Protein AF-A0A1V6IKA5-F1 (afdb_monomer)

Sequence (81 aa):
MEISWEEKDMLKKIVENQYTGGAYRRATWIEKVCRSKRDKDVLDVLCQKGLAEIGLGGTVAGDTYRACWLTEKGKYLIGAE

Secondary structure (DSSP, 8-state):
----HHHHHHHHHHHHTEEEETTEEEEEEHHHH--SHHHHHHHHHHHHTTSEEEEEEE-TTS-EEEEEEE-HHHHHHHT--

Foldseek 3Di:
DDDDPLLLVLLVQQVVQFDDAPPDTWFHALVSSDVDPVSVVSVVVCVVVQQKDWDWIAHPVGDIGIGMDGDPNNCVVNVHD

Mean predicted aligned error: 3.58 Å

Structure (mmCIF, N/CA/C/O backbone):
data_AF-A0A1V6IKA5-F1
#
_entry.id   AF-A0A1V6IKA5-F1
#
loop_
_atom_site.group_PDB
_atom_site.id
_atom_site.type_symbol
_atom_site.label_atom_id
_atom_site.label_alt_id
_atom_site.label_comp_id
_atom_site.label_asym_id
_atom_site.label_entity_id
_atom_site.label_seq_id
_atom_site.pdbx_PDB_ins_code
_atom_site.Cartn_x
_atom_site.Cartn_y
_atom_site.Cartn_z
_atom_site.occupancy
_atom_site.B_iso_or_equiv
_atom_site.auth_seq_id
_atom_site.auth_comp_id
_atom_site.auth_asym_id
_atom_site.auth_atom_id
_atom_site.pdbx_PDB_model_num
ATOM 1 N N . MET A 1 1 ? -17.871 7.406 5.986 1.00 66.31 1 MET A N 1
ATOM 2 C CA . MET A 1 1 ? -17.085 6.161 6.116 1.00 66.31 1 MET A CA 1
ATOM 3 C C . MET A 1 1 ? -16.036 6.413 7.171 1.00 66.31 1 MET A C 1
ATOM 5 O O . MET A 1 1 ? -15.259 7.343 7.005 1.00 66.31 1 MET A O 1
ATOM 9 N N . GLU A 1 2 ? -16.070 5.654 8.257 1.00 82.19 2 GLU A N 1
ATOM 10 C CA . GLU A 1 2 ? -15.080 5.765 9.326 1.00 82.19 2 GLU A CA 1
ATOM 11 C C . GLU A 1 2 ? -13.869 4.891 8.976 1.00 82.19 2 GLU A C 1
ATOM 13 O O . GLU A 1 2 ? -14.033 3.753 8.522 1.00 82.19 2 GLU A O 1
ATOM 18 N N . ILE A 1 3 ? -12.666 5.451 9.108 1.00 89.81 3 ILE A N 1
ATOM 19 C CA . ILE A 1 3 ? -11.405 4.721 8.945 1.00 89.81 3 ILE A CA 1
ATOM 20 C C . ILE A 1 3 ? -10.623 4.797 10.248 1.00 89.81 3 ILE A C 1
ATOM 22 O O . ILE A 1 3 ? -10.604 5.843 10.902 1.00 89.81 3 ILE A O 1
ATOM 26 N N . SER A 1 4 ? -9.982 3.697 10.625 1.00 94.56 4 SER A N 1
ATOM 27 C CA . SER A 1 4 ? -9.153 3.665 11.826 1.00 94.56 4 SER A CA 1
ATOM 28 C C . SER A 1 4 ? -7.846 4.435 11.614 1.00 94.56 4 SER A C 1
ATOM 30 O O . SER A 1 4 ? -7.445 4.751 10.488 1.00 94.56 4 SER A O 1
ATOM 32 N N . TRP A 1 5 ? -7.145 4.732 12.710 1.00 94.00 5 TRP A N 1
ATOM 33 C CA . TRP A 1 5 ? -5.814 5.332 12.624 1.00 94.00 5 TRP A CA 1
ATOM 34 C C . TRP A 1 5 ? -4.826 4.419 11.884 1.00 94.00 5 TRP A C 1
ATOM 36 O O . TRP A 1 5 ? -4.067 4.905 11.052 1.00 94.00 5 TRP A O 1
ATOM 46 N N . GLU A 1 6 ? -4.891 3.105 12.117 1.00 94.81 6 GLU A N 1
ATOM 47 C CA . GLU A 1 6 ? -4.040 2.113 11.442 1.00 94.81 6 GLU A CA 1
ATOM 48 C C . GLU A 1 6 ? -4.315 2.050 9.935 1.00 94.81 6 GLU A C 1
ATOM 50 O O . GLU A 1 6 ? -3.390 1.999 9.129 1.00 94.81 6 GLU A O 1
ATOM 55 N N . GLU A 1 7 ? -5.586 2.114 9.536 1.00 96.25 7 GLU A N 1
ATOM 56 C CA . GLU A 1 7 ? -5.980 2.171 8.127 1.00 96.25 7 GLU A CA 1
ATOM 57 C C . GLU A 1 7 ? -5.460 3.444 7.460 1.00 96.25 7 GLU A C 1
ATOM 59 O O . GLU A 1 7 ? -4.883 3.392 6.375 1.00 96.25 7 GLU A O 1
ATOM 64 N N . LYS A 1 8 ? -5.614 4.595 8.125 1.00 95.50 8 LYS A N 1
ATOM 65 C CA . LYS A 1 8 ? -5.117 5.878 7.618 1.00 95.50 8 LYS A CA 1
ATOM 66 C C . LYS A 1 8 ? -3.591 5.902 7.509 1.00 95.50 8 LYS A C 1
ATOM 68 O O . LYS A 1 8 ? -3.063 6.456 6.547 1.00 95.50 8 LYS A O 1
ATOM 73 N N . ASP A 1 9 ? -2.895 5.313 8.476 1.00 95.94 9 ASP A N 1
ATOM 74 C CA . ASP A 1 9 ? -1.441 5.154 8.460 1.00 95.94 9 ASP A CA 1
ATOM 75 C C . ASP A 1 9 ? -0.989 4.270 7.289 1.00 95.94 9 ASP A C 1
ATOM 77 O O . ASP A 1 9 ? -0.102 4.655 6.526 1.00 95.94 9 ASP A O 1
ATOM 81 N N . MET A 1 10 ? -1.666 3.142 7.059 1.00 97.38 10 MET A N 1
ATOM 82 C CA . MET A 1 10 ? -1.390 2.273 5.915 1.00 97.38 10 MET A CA 1
ATOM 83 C C . MET A 1 10 ? -1.617 2.988 4.573 1.00 97.38 10 MET A C 1
ATOM 85 O O . MET A 1 10 ? -0.774 2.886 3.682 1.00 97.38 10 MET A O 1
ATOM 89 N N . LEU A 1 11 ? -2.694 3.774 4.426 1.00 96.50 11 LEU A N 1
ATOM 90 C CA . LEU A 1 11 ? -2.934 4.573 3.213 1.00 96.50 11 LEU A CA 1
ATOM 91 C C . LEU A 1 11 ? -1.761 5.521 2.910 1.00 96.50 11 LEU A C 1
ATOM 93 O O . LEU A 1 11 ? -1.302 5.593 1.770 1.00 96.50 11 LEU A O 1
ATOM 97 N N . LYS A 1 12 ? -1.239 6.211 3.932 1.00 95.88 12 LYS A N 1
ATOM 98 C CA . LYS A 1 12 ? -0.070 7.093 3.786 1.00 95.88 12 LYS A CA 1
ATOM 99 C C . LYS A 1 12 ? 1.188 6.318 3.416 1.00 95.88 12 LYS A C 1
ATOM 101 O O . LYS A 1 12 ? 1.857 6.678 2.449 1.00 95.88 12 LYS A O 1
ATOM 106 N N . LYS A 1 13 ? 1.464 5.214 4.119 1.00 96.00 13 LYS A N 1
ATOM 107 C CA . LYS A 1 13 ? 2.609 4.337 3.835 1.00 96.00 13 LYS A CA 1
ATOM 108 C C . LYS A 1 13 ? 2.621 3.875 2.384 1.00 96.00 13 LYS A C 1
ATOM 110 O O . LYS A 1 13 ? 3.689 3.872 1.776 1.00 96.00 13 LYS A O 1
ATOM 115 N N . ILE A 1 14 ? 1.464 3.517 1.818 1.00 96.06 14 ILE A N 1
ATOM 116 C CA . ILE A 1 14 ? 1.363 3.109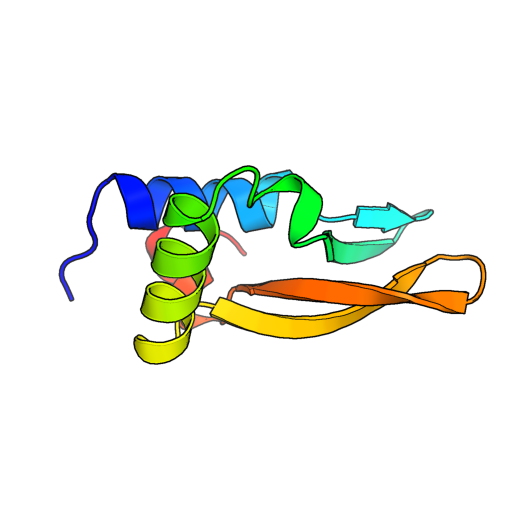 0.412 1.00 96.06 14 ILE A CA 1
ATOM 117 C C . ILE A 1 14 ? 1.865 4.227 -0.507 1.00 96.06 14 ILE A C 1
ATOM 119 O O . ILE A 1 14 ? 2.690 3.952 -1.369 1.00 96.06 14 ILE A O 1
ATOM 123 N N . VAL A 1 15 ? 1.443 5.479 -0.324 1.00 93.81 15 VAL A N 1
ATOM 124 C CA . VAL A 1 15 ? 1.877 6.594 -1.189 1.00 93.81 15 VAL A CA 1
ATOM 125 C C . VAL A 1 15 ? 3.351 6.942 -0.980 1.00 93.81 15 VAL A C 1
ATOM 127 O O . VAL A 1 15 ? 4.096 7.104 -1.944 1.00 93.81 15 VAL A O 1
ATOM 130 N N . GLU A 1 16 ? 3.797 7.003 0.270 1.00 93.19 16 GLU A N 1
ATOM 131 C CA . GLU A 1 16 ? 5.163 7.412 0.622 1.00 93.19 16 GLU A CA 1
ATOM 132 C C . GLU A 1 16 ? 6.231 6.380 0.224 1.00 93.19 16 GLU A C 1
ATOM 134 O O . GLU A 1 16 ? 7.405 6.721 0.100 1.00 93.19 16 GLU A O 1
ATOM 139 N N . ASN A 1 17 ? 5.840 5.121 -0.002 1.00 93.31 17 ASN A N 1
ATOM 140 C CA . ASN A 1 17 ? 6.754 4.025 -0.341 1.00 93.31 17 ASN A CA 1
ATOM 141 C C . ASN A 1 17 ? 6.633 3.544 -1.795 1.00 93.31 17 ASN A C 1
ATOM 143 O O . ASN A 1 17 ? 7.120 2.451 -2.118 1.00 93.31 17 ASN A O 1
ATOM 147 N N . GLN A 1 18 ? 6.023 4.348 -2.673 1.00 89.69 18 GLN A N 1
ATOM 148 C CA . GLN A 1 18 ? 5.987 4.076 -4.111 1.00 89.69 18 GLN A CA 1
ATOM 149 C C . GLN A 1 18 ? 7.383 3.768 -4.649 1.00 89.69 18 GLN A C 1
ATOM 151 O O . GLN A 1 18 ? 8.369 4.438 -4.331 1.00 89.69 18 GLN A O 1
ATOM 156 N N . TYR A 1 19 ? 7.482 2.714 -5.459 1.00 80.50 19 TYR A N 1
ATOM 157 C CA . TYR A 1 19 ? 8.757 2.340 -6.048 1.00 80.50 19 TYR A CA 1
ATOM 158 C C . TYR A 1 19 ? 9.144 3.381 -7.103 1.00 80.50 19 TYR A C 1
ATOM 160 O O . TYR A 1 19 ? 8.424 3.597 -8.080 1.00 80.50 19 TYR A O 1
ATOM 168 N N . THR A 1 20 ? 10.288 4.031 -6.911 1.00 76.94 20 THR A N 1
ATOM 169 C CA . THR A 1 20 ? 10.860 4.968 -7.875 1.00 76.94 20 THR A CA 1
ATOM 170 C C . THR A 1 20 ? 11.883 4.235 -8.736 1.00 76.94 20 THR A C 1
ATOM 172 O O . THR A 1 20 ? 12.856 3.666 -8.245 1.00 76.94 20 THR A O 1
ATOM 175 N N . GLY A 1 21 ? 11.632 4.203 -10.043 1.00 67.56 21 GLY A N 1
ATOM 176 C CA . GLY A 1 21 ? 12.524 3.609 -11.033 1.00 67.56 21 GLY A CA 1
ATOM 177 C C . GLY A 1 21 ? 12.711 4.576 -12.193 1.00 67.56 21 GLY A C 1
ATOM 178 O O . GLY A 1 21 ? 11.857 4.639 -13.080 1.00 67.56 21 GLY A O 1
ATOM 179 N N . GLY A 1 22 ? 13.795 5.354 -12.167 1.00 69.06 22 GLY A N 1
ATOM 180 C CA . GLY A 1 22 ? 13.985 6.489 -13.075 1.00 69.06 22 GLY A CA 1
ATOM 181 C C . GLY A 1 22 ? 13.025 7.642 -12.755 1.00 69.06 22 GLY A C 1
ATOM 182 O O . GLY A 1 22 ? 12.782 7.942 -11.590 1.00 69.06 22 GLY A O 1
ATOM 183 N N . ALA A 1 23 ? 12.459 8.276 -13.785 1.00 72.19 23 ALA A N 1
ATOM 184 C CA . ALA A 1 23 ? 11.543 9.415 -13.641 1.00 72.19 23 ALA A CA 1
ATOM 185 C C . ALA A 1 23 ? 10.089 9.033 -13.281 1.00 72.19 23 ALA A C 1
ATOM 187 O O . ALA A 1 23 ? 9.253 9.915 -13.102 1.00 72.19 23 ALA A O 1
ATOM 188 N N . TYR A 1 24 ? 9.766 7.738 -13.185 1.00 72.31 24 TYR A N 1
ATOM 189 C CA . TYR A 1 24 ? 8.386 7.265 -13.044 1.00 72.31 24 TYR A CA 1
ATOM 190 C C . TYR A 1 24 ? 8.102 6.716 -11.644 1.00 72.31 24 TYR A C 1
ATOM 192 O O . TYR A 1 24 ? 8.835 5.860 -11.136 1.00 72.31 24 TYR A O 1
ATOM 200 N N . ARG A 1 25 ? 6.993 7.174 -11.048 1.00 77.94 25 ARG A N 1
ATOM 201 C CA . ARG A 1 25 ? 6.410 6.574 -9.842 1.00 77.94 25 ARG A CA 1
ATOM 202 C C . ARG A 1 25 ? 5.674 5.298 -10.231 1.00 77.94 25 ARG A C 1
ATOM 204 O O . ARG A 1 25 ? 4.855 5.305 -11.146 1.00 77.94 25 ARG A O 1
ATOM 211 N N . ARG A 1 26 ? 5.987 4.200 -9.550 1.00 86.38 26 ARG A N 1
ATOM 212 C CA . ARG A 1 26 ? 5.363 2.889 -9.755 1.00 86.38 26 ARG A CA 1
ATOM 213 C C . ARG A 1 26 ? 4.628 2.465 -8.490 1.00 86.38 26 ARG A C 1
ATOM 215 O O . ARG A 1 26 ? 4.765 3.087 -7.437 1.00 86.38 26 ARG A O 1
ATOM 222 N N . ALA A 1 27 ? 3.849 1.396 -8.610 1.00 92.06 27 ALA A N 1
ATOM 223 C CA . ALA A 1 27 ? 3.121 0.823 -7.490 1.00 92.06 27 ALA A CA 1
ATOM 224 C C . ALA A 1 27 ? 4.049 0.462 -6.315 1.00 92.06 27 ALA A C 1
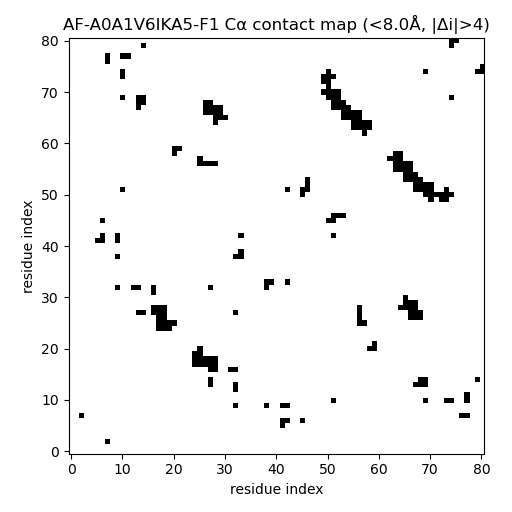ATOM 226 O O . ALA A 1 27 ? 5.253 0.244 -6.468 1.00 92.06 27 ALA A O 1
ATOM 227 N N . THR A 1 28 ? 3.485 0.414 -5.117 1.00 95.00 28 THR A N 1
ATOM 228 C CA . THR A 1 28 ? 4.247 0.204 -3.888 1.00 95.00 28 THR A CA 1
ATOM 229 C C . THR A 1 28 ? 4.457 -1.274 -3.641 1.00 95.00 28 THR A C 1
ATOM 231 O O . THR A 1 28 ? 3.518 -2.062 -3.733 1.00 95.00 28 THR A O 1
ATOM 234 N N . TRP A 1 29 ? 5.682 -1.670 -3.291 1.00 94.75 29 TRP A N 1
ATOM 235 C CA . TRP A 1 29 ? 5.957 -3.045 -2.882 1.00 94.75 29 TRP A CA 1
ATOM 236 C C . TRP A 1 29 ? 5.183 -3.391 -1.614 1.00 94.75 29 TRP A C 1
ATOM 238 O O . TRP A 1 29 ? 5.370 -2.724 -0.598 1.00 94.75 29 TRP A O 1
ATOM 248 N N . ILE A 1 30 ? 4.387 -4.467 -1.637 1.00 95.62 30 ILE A N 1
ATOM 249 C CA . ILE A 1 30 ? 3.644 -4.894 -0.439 1.00 95.62 30 ILE A CA 1
ATOM 250 C C . ILE A 1 30 ? 4.611 -5.134 0.720 1.00 95.62 30 ILE A C 1
ATOM 252 O O . ILE A 1 30 ? 4.394 -4.623 1.809 1.00 95.62 30 ILE A O 1
ATOM 256 N N . GLU A 1 31 ? 5.732 -5.810 0.478 1.00 93.31 31 GLU A N 1
ATOM 257 C CA . GLU A 1 31 ? 6.710 -6.135 1.526 1.00 93.31 31 GLU A CA 1
ATOM 258 C C . GLU A 1 31 ? 7.445 -4.895 2.090 1.00 93.31 31 GLU A C 1
ATOM 260 O O . GLU A 1 31 ? 8.061 -4.971 3.150 1.00 93.31 31 GLU A O 1
ATOM 265 N N . LYS A 1 32 ? 7.362 -3.722 1.436 1.00 92.69 32 LYS A N 1
ATOM 266 C CA . LYS A 1 32 ? 7.881 -2.466 2.011 1.00 92.69 32 LYS A CA 1
ATOM 267 C C . LYS A 1 32 ? 6.967 -1.899 3.095 1.00 92.69 32 LYS A C 1
ATOM 269 O O . LYS A 1 32 ? 7.465 -1.333 4.070 1.00 92.69 32 LYS A O 1
ATOM 274 N N . VAL A 1 33 ? 5.654 -2.032 2.911 1.00 95.31 33 VAL A N 1
ATOM 275 C CA . VAL A 1 33 ? 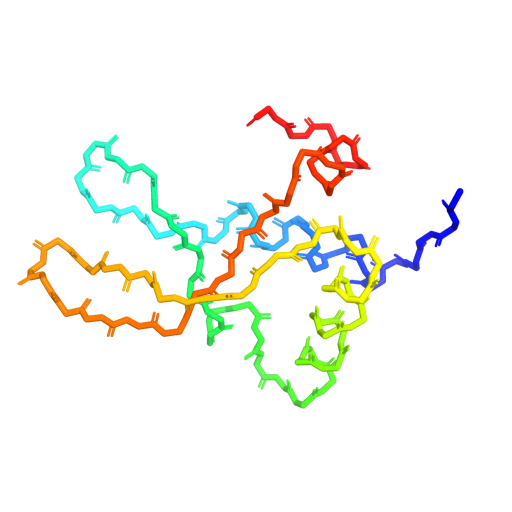4.634 -1.418 3.777 1.00 95.31 33 VAL A CA 1
ATOM 276 C C . VAL A 1 33 ? 3.984 -2.416 4.732 1.00 95.31 33 VAL A C 1
ATOM 278 O O . VAL A 1 33 ? 3.532 -2.021 5.800 1.00 95.31 33 VAL A O 1
ATOM 281 N N . CYS A 1 34 ? 4.003 -3.706 4.393 1.00 96.06 34 CYS A N 1
ATOM 282 C CA . CYS A 1 34 ? 3.498 -4.797 5.214 1.00 96.06 34 CYS A CA 1
ATOM 283 C C . CYS A 1 34 ? 4.647 -5.639 5.769 1.00 96.06 34 CYS A C 1
ATOM 285 O O . CYS A 1 34 ? 5.147 -6.532 5.087 1.00 96.06 34 CYS A O 1
ATOM 287 N N . ARG A 1 35 ? 5.049 -5.380 7.018 1.00 94.12 35 ARG A N 1
ATOM 288 C CA . ARG A 1 35 ? 6.144 -6.100 7.697 1.00 94.12 35 ARG A CA 1
ATOM 289 C C . ARG A 1 35 ? 5.644 -7.204 8.625 1.00 94.12 35 ARG A C 1
ATOM 291 O O . ARG A 1 35 ? 6.427 -8.030 9.084 1.00 94.12 35 ARG A O 1
ATOM 298 N N . SER A 1 36 ? 4.348 -7.216 8.911 1.00 96.06 36 SER A N 1
ATOM 299 C CA . SER A 1 36 ? 3.694 -8.163 9.804 1.00 96.06 36 SER A CA 1
ATOM 300 C C . SER A 1 36 ? 2.419 -8.734 9.184 1.00 96.06 36 SER A C 1
ATOM 302 O O . SER A 1 36 ? 1.887 -8.206 8.206 1.00 96.06 36 SER A O 1
ATOM 304 N N . LYS A 1 37 ? 1.894 -9.812 9.780 1.00 95.06 37 LYS A N 1
ATOM 305 C CA . LYS A 1 37 ? 0.575 -10.346 9.412 1.00 95.06 37 LYS A CA 1
ATOM 306 C C . LYS A 1 37 ? -0.525 -9.295 9.602 1.00 95.06 37 LYS A C 1
ATOM 308 O O . LYS A 1 37 ? -1.354 -9.135 8.719 1.00 95.06 37 LYS A O 1
ATOM 313 N N . ARG A 1 38 ? -0.456 -8.524 10.693 1.00 95.56 38 ARG A N 1
ATOM 314 C CA . ARG A 1 38 ? -1.404 -7.443 10.987 1.00 95.56 38 ARG A CA 1
ATOM 315 C C . ARG A 1 38 ? -1.433 -6.389 9.883 1.00 95.56 38 ARG A C 1
ATOM 317 O O . ARG A 1 38 ? -2.507 -5.960 9.495 1.00 95.56 38 ARG A O 1
ATOM 324 N N . ASP A 1 39 ? -0.278 -6.012 9.337 1.00 97.06 39 ASP A N 1
ATOM 325 C CA . ASP A 1 39 ? -0.235 -5.055 8.225 1.00 97.06 39 ASP A CA 1
ATOM 326 C C . ASP A 1 39 ? -0.948 -5.594 6.976 1.00 97.06 39 ASP A C 1
ATOM 328 O O . ASP A 1 39 ? -1.656 -4.852 6.297 1.00 97.06 39 ASP A O 1
ATOM 332 N N . LYS A 1 40 ? -0.786 -6.895 6.691 1.00 96.75 40 LYS A N 1
ATOM 333 C CA . LYS A 1 40 ? -1.476 -7.566 5.579 1.00 96.75 40 LYS A CA 1
ATOM 334 C C . LYS A 1 40 ? -2.986 -7.601 5.818 1.00 96.75 40 LYS A C 1
ATOM 336 O O . LYS A 1 40 ? -3.731 -7.283 4.900 1.00 96.75 40 LYS A O 1
ATOM 341 N N . ASP A 1 41 ? -3.420 -7.869 7.050 1.00 97.69 41 ASP A N 1
ATOM 342 C CA . ASP A 1 41 ? -4.838 -7.828 7.423 1.00 97.69 41 ASP A CA 1
ATOM 343 C C . ASP A 1 41 ? -5.424 -6.409 7.238 1.00 97.69 41 ASP A C 1
ATOM 345 O O . ASP A 1 41 ? -6.519 -6.256 6.698 1.00 97.69 41 ASP A O 1
ATOM 349 N N . VAL A 1 42 ? -4.685 -5.352 7.609 1.00 97.94 42 VAL A N 1
ATOM 350 C CA . VAL A 1 42 ? -5.110 -3.957 7.365 1.00 97.94 42 VAL A CA 1
ATOM 351 C C . VAL A 1 42 ? -5.207 -3.665 5.866 1.00 97.94 42 VAL A C 1
ATOM 353 O O . VAL A 1 42 ? -6.189 -3.068 5.423 1.00 97.94 42 VAL A O 1
ATOM 356 N N . LEU A 1 43 ? -4.223 -4.091 5.067 1.00 97.81 43 LEU A N 1
ATOM 357 C CA . LEU A 1 43 ? -4.251 -3.916 3.614 1.00 97.81 43 LEU A CA 1
ATOM 358 C C . LEU A 1 43 ? -5.448 -4.637 2.972 1.00 97.81 43 LEU A C 1
ATOM 360 O O . LEU A 1 43 ? -6.112 -4.058 2.111 1.00 97.81 43 LEU A O 1
ATOM 364 N N . ASP A 1 44 ? -5.762 -5.855 3.412 1.00 97.69 44 ASP A N 1
ATOM 365 C CA . ASP A 1 44 ? -6.912 -6.618 2.920 1.00 97.69 44 ASP A CA 1
ATOM 366 C C . ASP A 1 44 ? -8.236 -5.915 3.255 1.00 97.69 44 ASP A C 1
ATOM 368 O O . ASP A 1 44 ? -9.106 -5.787 2.390 1.00 97.69 44 ASP A O 1
ATOM 372 N N . VAL A 1 45 ? -8.377 -5.370 4.470 1.00 97.31 45 VAL A N 1
ATOM 373 C CA . VAL A 1 45 ? -9.551 -4.565 4.854 1.00 97.31 45 VAL A CA 1
ATOM 374 C C . VAL A 1 45 ? -9.670 -3.308 3.987 1.00 97.31 45 VAL A C 1
ATOM 376 O O . VAL A 1 45 ? -10.765 -2.974 3.526 1.00 97.31 45 VAL A O 1
ATOM 379 N N . LEU A 1 46 ? -8.561 -2.617 3.703 1.00 97.69 46 LEU A N 1
ATOM 380 C CA . LEU A 1 46 ? -8.559 -1.470 2.789 1.00 97.69 46 LEU A CA 1
ATOM 381 C C . LEU A 1 46 ? -9.000 -1.863 1.371 1.00 97.69 46 LEU A C 1
ATOM 383 O O . LEU A 1 46 ? -9.736 -1.102 0.736 1.00 97.69 46 LEU A O 1
ATOM 387 N N . CYS A 1 47 ? -8.602 -3.044 0.891 1.00 97.56 47 CYS A N 1
ATOM 388 C CA . CYS A 1 47 ? -9.046 -3.574 -0.398 1.00 97.56 47 CYS A CA 1
ATOM 389 C C . CYS A 1 47 ? -10.550 -3.870 -0.399 1.00 97.56 47 CYS A C 1
ATOM 391 O O . CYS A 1 47 ? -11.266 -3.429 -1.296 1.00 97.56 47 CYS A O 1
ATOM 393 N N . GLN A 1 48 ? -11.065 -4.522 0.647 1.00 97.25 48 GLN A N 1
ATOM 394 C CA . GLN A 1 48 ? -12.502 -4.784 0.805 1.00 97.25 48 GLN A CA 1
ATOM 395 C C . GLN A 1 48 ? -13.336 -3.494 0.865 1.00 97.25 48 GLN A C 1
ATOM 397 O O . GLN A 1 48 ? -14.461 -3.451 0.370 1.00 97.25 48 GLN A O 1
ATOM 402 N N . LYS A 1 49 ? -12.781 -2.414 1.429 1.00 96.00 49 LYS A N 1
ATOM 403 C CA . LYS A 1 49 ? -13.410 -1.080 1.465 1.00 96.00 49 LYS A CA 1
ATOM 404 C C . LYS A 1 49 ? -13.320 -0.315 0.131 1.00 96.00 49 LYS A C 1
ATOM 406 O O . LYS A 1 49 ? -13.869 0.795 0.027 1.00 96.00 4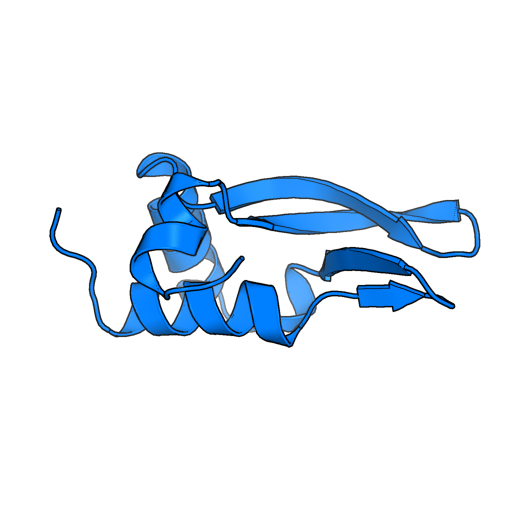9 LYS A O 1
ATOM 411 N N . GLY A 1 50 ? -12.632 -0.876 -0.866 1.00 97.19 50 GLY A N 1
ATOM 412 C CA . GLY A 1 50 ? -12.362 -0.246 -2.158 1.00 97.19 50 GLY A CA 1
ATOM 413 C C . GLY A 1 50 ? -11.476 0.992 -2.031 1.00 97.19 50 GLY A C 1
ATOM 414 O O . GLY A 1 50 ? -11.733 1.990 -2.695 1.00 97.19 50 GLY A O 1
ATOM 415 N N . LEU A 1 51 ? -10.515 0.980 -1.101 1.00 97.25 51 LEU A N 1
ATOM 416 C CA . LEU A 1 51 ? -9.589 2.092 -0.849 1.00 97.25 51 LEU A CA 1
ATOM 417 C C . LEU A 1 51 ? -8.210 1.835 -1.443 1.00 97.25 51 LEU A C 1
ATOM 419 O O . LEU A 1 51 ? -7.565 2.770 -1.911 1.00 97.25 51 LEU A O 1
ATOM 423 N N . ALA A 1 52 ? -7.794 0.577 -1.486 1.00 97.69 52 ALA A N 1
ATOM 424 C CA . ALA A 1 52 ? -6.567 0.138 -2.123 1.00 97.69 52 ALA A CA 1
ATOM 425 C C . ALA A 1 52 ? -6.850 -1.053 -3.041 1.00 97.69 52 ALA A C 1
ATOM 427 O O . ALA A 1 52 ? -7.885 -1.704 -2.926 1.00 97.69 52 ALA A O 1
ATOM 428 N N . GLU A 1 53 ? -5.915 -1.335 -3.933 1.00 98.00 53 GLU A N 1
ATOM 429 C CA . GLU A 1 53 ? -5.898 -2.546 -4.742 1.00 98.00 53 GLU A CA 1
ATOM 430 C C . GLU A 1 53 ? -4.529 -3.213 -4.628 1.00 98.00 53 GLU A C 1
ATOM 432 O O . GLU A 1 53 ? -3.515 -2.559 -4.357 1.00 98.00 53 GLU A O 1
ATOM 437 N N . ILE A 1 54 ? -4.512 -4.527 -4.845 1.00 97.25 54 ILE A N 1
ATOM 438 C CA . ILE A 1 54 ? -3.297 -5.331 -4.938 1.00 97.25 54 ILE A CA 1
ATOM 439 C C . ILE A 1 54 ? -3.174 -5.922 -6.337 1.00 97.25 54 ILE A C 1
ATOM 441 O O . ILE A 1 54 ? -4.160 -6.293 -6.968 1.00 97.25 54 ILE A O 1
ATOM 445 N N . GLY A 1 55 ? -1.943 -6.074 -6.805 1.00 95.69 55 GLY A N 1
ATOM 446 C CA . GLY A 1 55 ? -1.675 -6.705 -8.089 1.00 95.69 55 GLY A CA 1
ATOM 447 C C . GLY A 1 55 ? -0.192 -6.905 -8.329 1.00 95.69 55 GLY A C 1
ATOM 448 O O . GLY A 1 55 ? 0.583 -7.076 -7.383 1.00 95.69 55 GLY A O 1
ATOM 449 N N . LEU A 1 56 ? 0.201 -6.899 -9.601 1.00 94.06 56 LEU A N 1
ATOM 450 C CA . LEU A 1 56 ? 1.596 -7.017 -10.004 1.00 94.06 56 LEU A CA 1
ATOM 451 C C . LEU A 1 56 ? 2.149 -5.659 -10.436 1.00 94.06 56 LEU A C 1
ATOM 453 O O . LEU A 1 56 ? 1.613 -5.015 -11.333 1.00 94.06 56 LEU A O 1
ATOM 457 N N . GLY A 1 57 ? 3.237 -5.239 -9.799 1.00 90.12 57 GLY A N 1
ATOM 458 C CA . GLY A 1 57 ? 4.095 -4.160 -10.276 1.00 90.12 57 GLY A CA 1
ATOM 459 C C . GLY A 1 57 ? 5.281 -4.726 -11.052 1.00 90.12 57 GLY A C 1
ATOM 460 O O . GLY A 1 57 ? 5.593 -5.909 -10.940 1.00 90.12 57 GLY A O 1
ATOM 461 N N . GLY A 1 58 ? 5.948 -3.880 -11.834 1.00 88.88 58 GLY A N 1
ATOM 462 C CA . GLY A 1 58 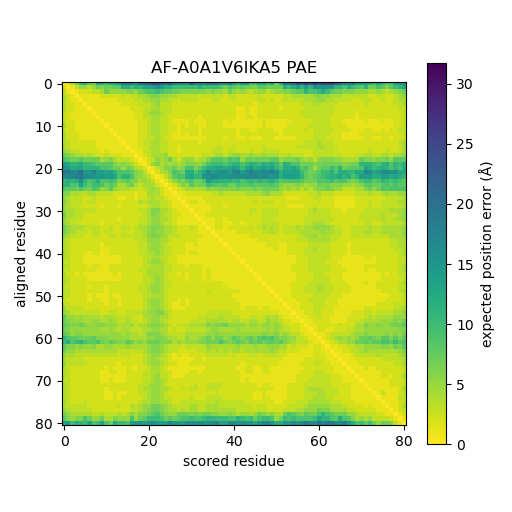? 7.170 -4.232 -12.561 1.00 88.88 58 GLY A CA 1
ATOM 463 C C . GLY A 1 58 ? 8.333 -3.328 -12.166 1.00 88.88 58 GLY A C 1
ATOM 464 O O . GLY A 1 58 ? 8.147 -2.114 -12.007 1.00 88.88 58 GLY A O 1
ATOM 465 N N . THR A 1 59 ? 9.530 -3.890 -12.007 1.00 87.56 59 THR A N 1
ATOM 466 C CA . THR A 1 59 ? 10.773 -3.123 -11.842 1.00 87.56 59 THR A CA 1
ATOM 467 C C . THR A 1 59 ? 11.176 -2.469 -13.168 1.00 87.56 59 THR A C 1
ATOM 469 O O . THR A 1 59 ? 10.543 -2.666 -14.208 1.00 87.56 59 THR A O 1
ATOM 472 N N . VAL A 1 60 ? 12.236 -1.657 -13.149 1.00 83.75 60 VAL A N 1
ATOM 473 C CA . VAL A 1 60 ? 12.821 -1.106 -14.385 1.00 83.75 60 VAL A CA 1
ATOM 474 C C . VAL A 1 60 ? 13.432 -2.212 -15.254 1.00 83.75 60 VAL A C 1
ATOM 476 O O . VAL A 1 60 ? 13.378 -2.113 -16.474 1.00 83.75 60 VAL A O 1
ATOM 479 N N . ALA A 1 61 ? 13.958 -3.274 -14.637 1.00 86.69 61 ALA A N 1
ATOM 480 C CA . ALA A 1 61 ? 14.566 -4.411 -15.328 1.00 86.69 61 ALA A CA 1
ATOM 481 C C . ALA A 1 61 ? 13.539 -5.411 -15.898 1.00 86.69 61 ALA A C 1
ATOM 483 O O . ALA A 1 61 ? 13.919 -6.319 -16.629 1.00 86.69 61 ALA A O 1
ATOM 484 N N . GLY A 1 62 ? 12.247 -5.232 -15.598 1.00 84.94 62 GLY A N 1
ATOM 485 C CA . GLY A 1 62 ? 11.166 -6.099 -16.076 1.00 84.94 62 GLY A CA 1
ATOM 486 C C . GLY A 1 62 ? 10.730 -7.183 -15.089 1.00 84.94 62 GLY A C 1
ATOM 487 O O . GLY A 1 62 ? 9.774 -7.900 -15.374 1.00 84.94 62 GLY A O 1
ATOM 488 N N . ASP A 1 63 ? 11.356 -7.278 -13.913 1.00 90.06 63 ASP A N 1
ATOM 489 C CA . ASP A 1 63 ? 10.942 -8.227 -12.877 1.00 90.06 63 ASP A CA 1
ATOM 490 C C . ASP A 1 63 ? 9.591 -7.834 -12.283 1.00 90.06 63 ASP A C 1
ATOM 492 O O . ASP A 1 63 ? 9.361 -6.680 -11.908 1.00 90.06 63 ASP A O 1
ATOM 496 N N . THR A 1 64 ? 8.692 -8.804 -12.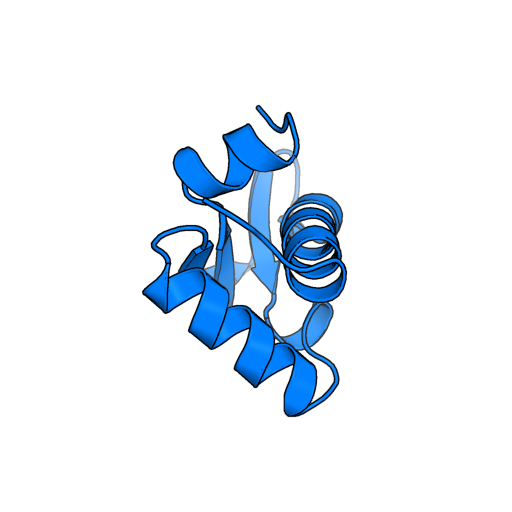149 1.00 92.38 64 THR A N 1
ATOM 497 C CA . THR A 1 64 ? 7.385 -8.577 -11.530 1.00 92.38 64 THR A CA 1
ATOM 498 C C . THR A 1 64 ? 7.435 -8.701 -10.019 1.00 92.38 64 THR A C 1
ATOM 500 O O . THR A 1 64 ? 8.246 -9.442 -9.462 1.00 92.38 64 THR A O 1
ATOM 503 N N . TYR A 1 65 ? 6.490 -8.05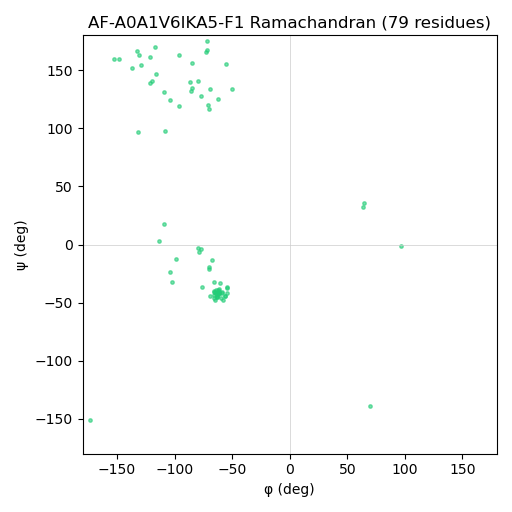4 -9.348 1.00 92.50 65 TYR A N 1
ATOM 504 C CA . TYR A 1 65 ? 6.349 -8.157 -7.911 1.00 92.50 65 TYR A CA 1
ATOM 505 C C . TYR A 1 65 ? 4.944 -7.927 -7.386 1.00 92.50 65 TYR A C 1
ATOM 507 O O . TYR A 1 65 ? 4.151 -7.234 -8.011 1.00 92.50 65 TYR A O 1
ATOM 515 N N . ARG A 1 66 ? 4.663 -8.411 -6.170 1.00 95.44 66 ARG A N 1
ATOM 516 C CA . ARG A 1 66 ? 3.408 -8.101 -5.477 1.00 95.44 66 ARG A CA 1
ATOM 517 C C . ARG A 1 66 ? 3.375 -6.641 -5.036 1.00 95.44 66 ARG A C 1
ATOM 519 O O . ARG A 1 66 ? 4.190 -6.206 -4.215 1.00 95.44 66 ARG A O 1
ATOM 526 N N . ALA A 1 67 ? 2.432 -5.900 -5.592 1.00 96.25 67 ALA A N 1
ATOM 527 C CA . ALA A 1 67 ? 2.298 -4.468 -5.422 1.00 96.25 67 ALA A CA 1
ATOM 528 C C . ALA A 1 67 ? 0.939 -4.087 -4.836 1.00 96.25 67 ALA A C 1
ATOM 530 O O . ALA A 1 67 ? -0.014 -4.863 -4.905 1.00 96.25 67 ALA A O 1
ATOM 531 N N . CYS A 1 68 ? 0.867 -2.875 -4.298 1.00 97.19 68 CYS A N 1
ATOM 532 C CA . CYS A 1 68 ? -0.364 -2.225 -3.878 1.00 97.19 68 CYS A CA 1
ATOM 533 C C . CYS A 1 68 ? -0.371 -0.752 -4.303 1.00 97.19 68 CYS A C 1
ATOM 535 O O . CYS A 1 68 ? 0.685 -0.125 -4.452 1.00 97.19 68 CYS A O 1
ATOM 537 N N . TRP A 1 69 ? -1.561 -0.205 -4.522 1.00 96.75 69 TRP A N 1
ATOM 538 C CA . TRP A 1 69 ? -1.777 1.209 -4.825 1.00 96.75 69 TRP A CA 1
ATOM 539 C C . TRP A 1 69 ? -3.122 1.667 -4.274 1.00 96.75 69 TRP A C 1
ATOM 541 O O . TRP A 1 69 ? -4.004 0.859 -3.984 1.00 96.75 69 TRP A O 1
ATOM 551 N N . LEU A 1 70 ? -3.269 2.979 -4.103 1.00 96.69 70 LEU A N 1
ATOM 552 C CA . LEU A 1 70 ? -4.541 3.561 -3.701 1.00 96.69 70 LEU A CA 1
ATOM 553 C C . LEU A 1 70 ? -5.473 3.683 -4.903 1.00 96.69 70 LEU A C 1
ATOM 555 O O . LEU A 1 70 ? -5.051 4.072 -5.991 1.00 96.69 70 LEU A O 1
ATOM 559 N N . THR A 1 71 ? -6.750 3.412 -4.668 1.00 96.44 71 THR A N 1
ATOM 560 C CA . THR A 1 71 ? -7.828 3.861 -5.556 1.00 96.44 71 THR A CA 1
ATOM 561 C C . THR A 1 71 ? -8.015 5.374 -5.411 1.00 96.44 71 THR A C 1
ATOM 563 O O . THR A 1 71 ? -7.581 5.969 -4.421 1.00 96.44 71 THR A O 1
ATOM 566 N N . GLU A 1 72 ? -8.761 5.993 -6.324 1.00 95.44 72 GLU A N 1
ATOM 567 C CA . GLU A 1 72 ? -9.159 7.405 -6.204 1.00 95.44 72 GLU A CA 1
ATOM 568 C C . GLU A 1 72 ? -9.870 7.699 -4.870 1.00 95.44 72 GLU A C 1
ATOM 570 O O . GLU A 1 72 ? -9.606 8.704 -4.207 1.00 95.44 72 GLU A O 1
ATOM 575 N N . LYS A 1 73 ? -10.698 6.761 -4.394 1.00 95.06 73 LYS A N 1
ATOM 576 C CA . LYS 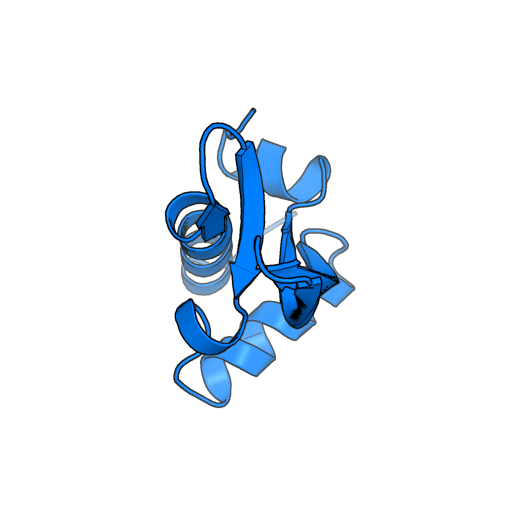A 1 73 ? -11.365 6.865 -3.091 1.00 95.06 73 LYS A CA 1
ATOM 577 C C . LYS A 1 73 ? -10.367 6.829 -1.928 1.00 95.06 73 LYS A C 1
ATOM 579 O O . LYS A 1 73 ? -10.538 7.564 -0.959 1.00 95.06 73 LYS A O 1
ATOM 584 N N . GLY A 1 74 ? -9.337 5.986 -2.005 1.00 95.31 74 GLY A N 1
ATOM 585 C CA . GLY A 1 74 ? -8.281 5.906 -0.993 1.00 95.31 74 GLY A CA 1
ATOM 586 C C . GLY A 1 74 ? -7.434 7.173 -0.927 1.00 95.31 74 GLY A C 1
ATOM 587 O O . GLY A 1 74 ? -7.175 7.681 0.164 1.00 95.31 74 GLY A O 1
ATOM 588 N N . LYS A 1 75 ? -7.063 7.716 -2.090 1.00 94.69 75 LYS A N 1
ATOM 589 C CA . LYS A 1 75 ? -6.319 8.975 -2.208 1.00 94.69 75 LYS A CA 1
ATOM 590 C C . LYS A 1 75 ? -7.064 10.156 -1.586 1.00 94.69 75 LYS A C 1
ATOM 592 O O . LYS A 1 75 ? -6.485 10.891 -0.784 1.00 94.69 75 LYS A O 1
ATOM 597 N N . TYR A 1 76 ? -8.364 10.276 -1.869 1.00 94.31 76 TYR A N 1
ATOM 598 C CA . TYR A 1 76 ? -9.220 11.344 -1.343 1.00 94.31 76 TYR A CA 1
ATOM 599 C C . TYR A 1 76 ? -9.191 11.435 0.193 1.00 94.31 76 TYR A C 1
ATOM 601 O O . TYR A 1 76 ? -9.179 12.525 0.759 1.00 94.31 76 TYR A O 1
ATOM 609 N N . LEU A 1 77 ? -9.112 10.300 0.896 1.00 91.94 77 LEU A N 1
ATOM 610 C CA . LEU A 1 77 ? -9.120 10.263 2.368 1.00 91.94 77 LEU A CA 1
ATOM 611 C C . LEU A 1 77 ? -7.852 10.813 3.020 1.00 91.94 77 LEU A C 1
ATOM 613 O O . LEU A 1 77 ? -7.863 11.151 4.208 1.00 91.94 77 LEU A O 1
ATOM 617 N N . ILE A 1 78 ? -6.754 10.854 2.271 1.00 92.75 78 ILE A N 1
ATOM 618 C CA . ILE A 1 78 ? -5.466 11.359 2.745 1.00 92.75 78 ILE A CA 1
ATOM 619 C C . ILE A 1 78 ? -5.036 12.639 2.025 1.00 92.75 78 ILE A C 1
ATOM 621 O O . ILE A 1 78 ? -3.960 13.146 2.326 1.00 92.75 78 ILE A O 1
ATOM 625 N N . GLY A 1 79 ? -5.869 13.171 1.121 1.00 88.25 79 GLY A N 1
ATOM 626 C CA . GLY A 1 79 ? -5.545 14.350 0.318 1.00 88.25 79 GLY A CA 1
ATOM 627 C C . GLY A 1 79 ? -4.363 14.127 -0.628 1.00 88.25 79 GLY A C 1
ATOM 628 O O . GLY A 1 79 ? -3.589 15.052 -0.847 1.00 88.25 79 GLY A O 1
ATOM 629 N N . ALA A 1 80 ? -4.185 12.900 -1.126 1.00 79.75 80 ALA A N 1
ATOM 630 C CA . ALA A 1 80 ? -3.192 12.598 -2.153 1.00 79.75 80 ALA A CA 1
ATOM 631 C C . ALA A 1 80 ? -3.794 12.840 -3.549 1.00 79.75 80 ALA A C 1
ATOM 633 O O . ALA A 1 80 ? -4.956 12.507 -3.770 1.00 79.75 80 ALA A O 1
ATOM 634 N N . GLU A 1 81 ? -3.008 13.403 -4.469 1.00 64.00 81 GLU A N 1
ATOM 635 C CA . GLU A 1 81 ? -3.349 13.573 -5.895 1.00 64.00 81 GLU A CA 1
ATOM 636 C C . GLU A 1 81 ? -2.882 12.352 -6.719 1.00 64.00 81 GLU A C 1
ATOM 638 O O . GLU A 1 81 ? -1.720 11.916 -6.534 1.00 64.00 81 GLU A O 1
#

Solvent-accessible surface area (backbone atoms only — not comparable to full-atom values): 4704 Å² total; per-residue (Å²): 135,92,73,53,71,69,51,53,50,49,58,50,43,42,66,79,49,38,39,72,54,84,97,44,82,41,53,9,46,41,73,78,67,32,86,48,72,68,43,47,53,47,51,51,52,35,34,76,70,56,23,30,49,75,50,77,31,67,51,84,88,64,53,73,42,64,16,30,45,68,33,74,65,34,24,60,79,72,72,52,133

pLDDT: mean 91.54, std 8.08, range [64.0, 98.0]

Nearest PDB structures (foldseek):
  5zqh-assembly1_A-2  TM=6.440E-01  e=2.405E-02  Streptococcus pneumoniae
  3hhh-assembly1_B  TM=5.971E-01  e=6.678E-02  Enterococcus faecalis
  5x11-assembly3_C  TM=6.466E-01  e=1.976E-01  Bacillus spizizenii str. W23
  5x11-assembly4_G  TM=7.449E-01  e=1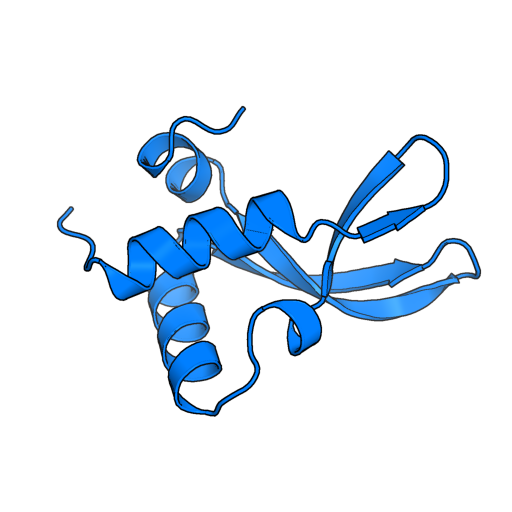.436E-01  Bacillus spizizenii str. W23
  5x11-assembly3_D  TM=6.514E-01  e=2.393E-01  Bacillus spizizenii str. W23

Radius of gyration: 12.24 Å; Cα contacts (8 Å, |Δi|>4): 119; chains: 1; bounding box: 32×25×29 Å